Protein AF-A0A2N2H423-F1 (afdb_monomer_lite)

Radius of gyration: 17.44 Å; chains: 1; bounding box: 40×29×64 Å

Sequence (140 aa):
MQEILPIERFRFSIQMTTLAVLPPYKGGIFRGSFGAAFRRLVCAIRRDECAACILKGNCLYVSLFAPSPPPDFPDAAKFNPAPPPYVLNPPLTNRQCFRPGSTLDFELVLMGRAIDALPYFVYTFMELGKKGIGRAFPEF

Foldseek 3Di:
DDDDKDKDKDKDKDFDQAKFFDALDLCCLCVVLLLVLLCVVQPPPPDPDLPPDPCNVPRPSCQQPFDQDDPPDVPSVVQGRPDGQKDKAAFNGSDGIDHGGRMGMIMMMGIHPSVVVVVSSVVSVVVCSVVDRHDDDDDD

pLDDT: mean 86.8, std 12.05, range [35.44, 97.88]

Structure (mmCIF, N/CA/C/O backbone):
data_AF-A0A2N2H423-F1
#
_entry.id   AF-A0A2N2H423-F1
#
loop_
_atom_site.group_PDB
_atom_site.id
_atom_site.type_symbol
_atom_site.label_atom_id
_atom_site.label_alt_id
_atom_site.label_comp_id
_atom_site.label_asym_id
_atom_site.label_entity_id
_atom_site.label_seq_id
_atom_site.pdbx_PDB_ins_code
_atom_site.Cartn_x
_atom_site.Cartn_y
_atom_site.Cartn_z
_atom_site.occupancy
_atom_site.B_iso_or_equiv
_atom_site.auth_seq_id
_atom_site.auth_comp_id
_atom_site.auth_asym_id
_atom_site.auth_atom_id
_atom_site.pdbx_PDB_model_num
ATOM 1 N N . MET A 1 1 ? -2.571 1.728 -32.126 1.00 41.69 1 MET A N 1
ATOM 2 C CA . MET A 1 1 ? -3.434 0.818 -31.347 1.00 41.69 1 MET A CA 1
ATOM 3 C C . MET A 1 1 ? -3.375 1.310 -29.914 1.00 41.69 1 MET A C 1
ATOM 5 O O . MET A 1 1 ? -2.291 1.339 -29.354 1.00 41.69 1 MET A O 1
ATOM 9 N N . GLN A 1 2 ? -4.461 1.882 -29.401 1.00 49.03 2 GLN A N 1
ATOM 10 C CA . GLN A 1 2 ? -4.472 2.536 -28.092 1.00 49.03 2 GLN A CA 1
ATOM 11 C C . GLN A 1 2 ? -4.583 1.432 -27.036 1.00 49.03 2 GLN A C 1
ATOM 13 O O . GLN A 1 2 ? -5.649 0.844 -26.876 1.00 49.03 2 GLN A O 1
ATOM 18 N N . GLU A 1 3 ? -3.467 1.064 -26.406 1.00 68.75 3 GLU A N 1
ATOM 19 C CA . GLU A 1 3 ? -3.488 0.109 -25.297 1.00 68.75 3 GLU A CA 1
ATOM 20 C C . GLU A 1 3 ? -4.275 0.729 -24.140 1.00 68.75 3 GLU A C 1
ATOM 22 O O . GLU A 1 3 ? -3.897 1.755 -23.574 1.00 68.75 3 GLU A O 1
ATOM 27 N N . ILE A 1 4 ? -5.419 0.127 -23.825 1.00 80.94 4 ILE A N 1
ATOM 28 C CA . ILE A 1 4 ? -6.238 0.512 -22.681 1.00 80.94 4 ILE A CA 1
ATOM 29 C C . ILE A 1 4 ? -5.521 -0.026 -21.443 1.00 80.94 4 ILE A C 1
ATOM 31 O O . ILE A 1 4 ? -5.437 -1.237 -21.255 1.00 80.94 4 ILE A O 1
ATOM 35 N N . LEU A 1 5 ? -4.990 0.861 -20.602 1.00 86.56 5 LEU A N 1
ATOM 36 C CA . LEU A 1 5 ? -4.468 0.482 -19.291 1.00 86.56 5 LEU A CA 1
ATOM 37 C C . LEU A 1 5 ? -5.659 0.101 -18.395 1.00 86.56 5 LEU A C 1
ATOM 39 O O . LEU A 1 5 ? -6.469 0.983 -18.101 1.00 86.56 5 LEU A O 1
ATOM 43 N N . PRO A 1 6 ? -5.811 -1.166 -17.961 1.00 95.12 6 PRO A N 1
ATOM 44 C CA . PRO A 1 6 ? -6.911 -1.533 -17.079 1.00 95.12 6 PRO A CA 1
ATOM 45 C C . PRO A 1 6 ? -6.711 -0.884 -15.708 1.00 95.12 6 PRO A C 1
ATOM 47 O O . PRO A 1 6 ? -5.593 -0.838 -15.186 1.00 95.12 6 PRO A O 1
ATOM 50 N N . ILE A 1 7 ? -7.800 -0.370 -15.137 1.00 96.62 7 ILE A N 1
ATOM 51 C CA . ILE A 1 7 ? -7.822 0.289 -13.831 1.00 96.62 7 ILE A CA 1
ATOM 52 C C . ILE A 1 7 ? -9.000 -0.266 -13.043 1.00 96.62 7 ILE A C 1
ATOM 54 O O . ILE A 1 7 ? -10.140 -0.195 -13.499 1.00 96.62 7 ILE A O 1
ATOM 58 N N . GLU A 1 8 ? -8.732 -0.761 -11.840 1.00 97.62 8 GLU A N 1
ATOM 59 C CA . GLU A 1 8 ? -9.761 -1.257 -10.930 1.00 97.62 8 GLU A CA 1
ATOM 60 C C . GLU A 1 8 ? -9.702 -0.529 -9.591 1.00 97.62 8 GLU A C 1
ATOM 62 O O . GLU A 1 8 ? -8.625 -0.228 -9.070 1.00 97.62 8 GLU A O 1
ATOM 67 N N . ARG A 1 9 ? -10.879 -0.231 -9.032 1.00 97.88 9 ARG A N 1
ATOM 68 C CA . ARG A 1 9 ? -11.034 0.483 -7.763 1.00 97.88 9 ARG A CA 1
ATOM 69 C C . ARG A 1 9 ? -11.790 -0.380 -6.768 1.00 97.88 9 ARG A C 1
ATOM 71 O O . ARG A 1 9 ? -12.918 -0.793 -7.016 1.00 97.88 9 ARG A O 1
ATOM 78 N N . PHE A 1 10 ? -11.187 -0.554 -5.603 1.00 97.50 10 PHE A N 1
ATOM 79 C CA . PHE A 1 10 ? -11.705 -1.339 -4.495 1.00 97.50 10 PHE A CA 1
ATOM 80 C C . PHE A 1 10 ? -11.954 -0.435 -3.298 1.00 97.50 10 PHE A C 1
ATOM 82 O O . PHE A 1 10 ? -11.101 0.379 -2.934 1.00 97.50 10 PHE A O 1
ATOM 89 N N . ARG A 1 11 ? -13.110 -0.605 -2.659 1.00 96.31 11 ARG A N 1
ATOM 90 C CA . ARG A 1 11 ? -13.427 0.038 -1.384 1.00 96.31 11 ARG A CA 1
ATOM 91 C C . ARG A 1 11 ? -13.252 -0.974 -0.266 1.00 96.31 11 ARG A C 1
ATOM 93 O O . ARG A 1 11 ? -13.864 -2.037 -0.288 1.00 96.31 11 ARG A O 1
ATOM 100 N N . PHE A 1 12 ? -12.436 -0.616 0.713 1.00 94.44 12 PHE A N 1
ATOM 101 C CA . PHE A 1 12 ? -12.256 -1.378 1.935 1.00 94.44 12 PHE A CA 1
ATOM 102 C C . PHE A 1 12 ? -12.987 -0.675 3.070 1.00 94.44 12 PHE A C 1
ATOM 104 O O . PHE A 1 12 ? -12.860 0.539 3.238 1.00 94.44 12 PHE A O 1
ATOM 111 N N . SER A 1 13 ? -13.705 -1.460 3.864 1.00 93.81 13 SER A N 1
ATOM 112 C CA . SER A 1 13 ? -14.375 -1.011 5.078 1.00 93.81 13 SER A CA 1
ATOM 113 C C . SER A 1 13 ? -13.841 -1.814 6.247 1.00 93.81 13 SER A C 1
ATOM 115 O O . SER A 1 13 ? -13.955 -3.038 6.271 1.00 93.81 13 SER A O 1
ATOM 117 N N . ILE A 1 14 ? -13.243 -1.128 7.215 1.00 91.38 14 ILE A N 1
ATOM 118 C CA . ILE A 1 14 ? -12.809 -1.746 8.467 1.00 91.38 14 ILE A CA 1
ATOM 119 C C . ILE A 1 14 ? -13.737 -1.318 9.593 1.00 91.38 14 ILE A C 1
ATOM 121 O O . ILE A 1 14 ? -14.177 -0.170 9.647 1.00 91.38 14 ILE A O 1
ATOM 125 N N . GLN A 1 15 ? -14.017 -2.244 10.501 1.00 93.19 15 GLN A N 1
ATOM 126 C CA . GLN A 1 15 ? -14.810 -1.991 11.694 1.00 93.19 15 GLN A CA 1
ATOM 127 C C . GLN A 1 15 ? -13.908 -2.060 12.921 1.00 93.19 15 GLN A C 1
ATOM 129 O O . GLN A 1 15 ? -13.124 -2.995 13.082 1.00 93.19 15 GLN A O 1
ATOM 134 N N . MET A 1 16 ? -14.026 -1.067 13.794 1.00 93.19 16 MET A N 1
ATOM 135 C CA . MET A 1 16 ? -13.286 -1.049 15.047 1.00 93.19 16 MET A CA 1
ATOM 136 C C . MET A 1 16 ? -13.917 -2.032 16.028 1.00 93.19 16 MET A C 1
ATOM 138 O O . MET A 1 16 ? -15.108 -1.940 16.322 1.00 93.19 16 MET A O 1
ATOM 142 N N . THR A 1 17 ? -13.120 -2.958 16.551 1.00 92.75 17 THR A N 1
ATOM 143 C CA . THR A 1 17 ? -13.535 -3.891 17.612 1.00 92.75 17 THR A CA 1
ATOM 144 C C . THR A 1 17 ? -13.256 -3.329 19.005 1.00 92.75 17 THR A C 1
ATOM 146 O O . THR A 1 17 ? -13.954 -3.656 19.959 1.00 92.75 17 THR A O 1
ATOM 149 N N . THR A 1 18 ? -12.277 -2.433 19.113 1.00 91.31 18 THR A N 1
ATOM 150 C CA . THR A 1 18 ? -11.883 -1.725 20.334 1.00 91.31 18 THR A CA 1
ATOM 151 C C . THR A 1 18 ? -11.844 -0.216 20.084 1.00 91.31 18 THR A C 1
ATOM 153 O O . THR A 1 18 ? -12.010 0.250 18.954 1.00 91.31 18 THR A O 1
ATOM 156 N N . LEU A 1 19 ? -11.660 0.577 21.143 1.00 91.19 19 LEU A N 1
ATOM 157 C CA . LEU A 1 19 ? -11.418 2.010 21.001 1.00 91.19 19 LEU A CA 1
ATOM 158 C C . LEU A 1 19 ? -10.115 2.245 20.221 1.00 91.19 19 LEU A C 1
ATOM 160 O O . LEU A 1 19 ? -9.054 1.770 20.622 1.00 91.19 19 LEU A O 1
ATOM 164 N N . ALA A 1 20 ? -10.187 3.023 19.143 1.00 89.38 20 ALA A N 1
ATOM 165 C CA . ALA A 1 20 ? -9.024 3.408 18.354 1.00 89.38 20 ALA A CA 1
ATOM 166 C C . ALA A 1 20 ? -8.886 4.931 18.301 1.00 89.38 20 ALA A C 1
ATOM 168 O O . ALA A 1 20 ? -9.832 5.638 17.936 1.00 89.38 20 ALA A O 1
ATOM 169 N N . VAL A 1 21 ? -7.686 5.427 18.616 1.00 89.50 21 VAL A N 1
ATOM 170 C CA . VAL A 1 21 ? -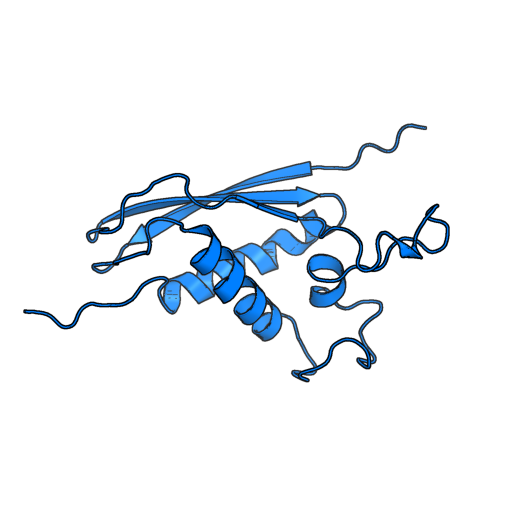7.317 6.825 18.379 1.00 89.50 21 VAL A CA 1
ATOM 171 C C . VAL A 1 21 ? -6.296 6.905 17.256 1.00 89.50 21 VAL A C 1
ATOM 173 O O . VAL A 1 21 ? -5.205 6.336 17.327 1.00 89.50 21 VAL A O 1
ATOM 176 N N . LEU A 1 22 ? -6.683 7.609 16.198 1.00 89.19 22 LEU A N 1
ATOM 177 C CA . LEU A 1 22 ? -5.906 7.786 14.981 1.00 89.19 22 LEU A CA 1
ATOM 178 C C . LEU A 1 22 ? -5.555 9.273 14.805 1.00 89.19 22 LEU A C 1
ATOM 180 O O . LEU A 1 22 ? -6.404 10.121 15.083 1.00 89.19 22 LEU A O 1
ATOM 184 N N . PRO A 1 23 ? -4.364 9.623 14.285 1.00 87.62 23 PRO A N 1
ATOM 185 C CA . PRO A 1 23 ? -4.030 10.994 13.902 1.00 87.62 23 PRO A CA 1
ATOM 186 C C . PRO A 1 23 ? -5.059 11.582 12.926 1.00 87.62 23 PRO A C 1
ATOM 188 O O . PRO A 1 23 ? -5.704 10.833 12.186 1.00 87.62 23 PRO A O 1
ATOM 191 N N . PRO A 1 24 ? -5.199 12.918 12.847 1.00 86.56 24 PRO A N 1
ATOM 192 C CA . PRO A 1 24 ? -6.147 13.565 11.938 1.00 86.56 24 PRO A CA 1
ATOM 193 C C . PRO A 1 24 ? -5.909 13.159 10.476 1.00 86.56 24 PRO A C 1
ATOM 195 O O . PRO A 1 24 ? -6.865 12.823 9.780 1.00 86.56 24 PRO A O 1
ATOM 198 N N . TYR A 1 25 ? -4.647 13.049 10.052 1.00 85.38 25 TYR A N 1
ATOM 199 C CA . TYR A 1 25 ? -4.264 12.579 8.720 1.00 85.38 25 TYR A CA 1
ATOM 200 C C . TYR A 1 25 ? -3.972 11.076 8.714 1.00 85.38 25 TYR A C 1
ATOM 202 O O . TYR A 1 25 ? -2.974 10.610 9.265 1.00 85.38 25 TYR A O 1
ATOM 210 N N . LYS A 1 26 ? -4.837 10.302 8.052 1.00 86.62 26 LYS A N 1
ATOM 211 C CA . LYS A 1 26 ? -4.771 8.829 8.044 1.00 86.62 26 LYS A CA 1
ATOM 212 C C . LYS A 1 26 ? -3.719 8.263 7.085 1.00 86.62 26 LYS A C 1
ATOM 214 O O . LYS A 1 26 ? -3.297 7.122 7.247 1.00 86.62 26 LYS A O 1
ATOM 219 N N . GLY A 1 27 ? -3.251 9.065 6.126 1.00 81.06 27 GLY A N 1
ATOM 220 C CA . GLY A 1 27 ? -2.294 8.638 5.099 1.00 81.06 27 GLY A CA 1
ATOM 221 C C . GLY A 1 27 ? -1.012 8.015 5.658 1.00 81.06 27 GLY A C 1
ATOM 222 O O . GLY A 1 27 ? -0.555 7.009 5.125 1.00 81.06 27 GLY A O 1
ATOM 223 N N . GLY A 1 28 ? -0.472 8.548 6.761 1.00 77.50 28 GLY A N 1
ATOM 224 C CA . GLY A 1 28 ? 0.747 8.017 7.384 1.00 77.50 28 GLY A CA 1
ATOM 225 C C . GLY A 1 28 ? 0.580 6.606 7.955 1.00 77.50 28 GLY A C 1
ATOM 226 O O . GLY A 1 28 ? 1.456 5.764 7.772 1.00 77.50 28 GLY A O 1
ATOM 227 N N . ILE A 1 29 ? -0.570 6.318 8.575 1.00 77.75 29 ILE A N 1
ATOM 228 C CA . ILE A 1 29 ? -0.881 4.987 9.116 1.00 77.75 29 ILE A CA 1
ATOM 229 C C . ILE A 1 29 ? -0.980 3.985 7.974 1.00 77.75 29 ILE A C 1
ATOM 231 O O . ILE A 1 29 ? -0.298 2.960 7.981 1.00 77.75 29 ILE A O 1
ATOM 235 N N . PHE A 1 30 ? -1.811 4.307 6.981 1.00 76.56 30 PHE A N 1
ATOM 236 C CA . PHE A 1 30 ? -2.111 3.402 5.883 1.00 76.56 30 PHE A CA 1
ATOM 237 C C . PHE A 1 30 ? -0.898 3.178 4.985 1.00 76.56 30 PHE A C 1
ATOM 239 O O . PHE A 1 30 ? -0.630 2.040 4.646 1.00 76.56 30 PHE A O 1
ATOM 246 N N . ARG A 1 31 ? -0.107 4.204 4.647 1.00 76.00 31 ARG A N 1
ATOM 247 C CA . ARG A 1 31 ? 1.079 4.016 3.792 1.00 76.00 31 ARG A CA 1
ATOM 248 C C . ARG A 1 31 ? 2.247 3.365 4.530 1.00 76.00 31 ARG A C 1
ATOM 250 O O . ARG A 1 31 ? 2.880 2.465 3.984 1.00 76.00 31 ARG A O 1
ATOM 257 N N . GLY A 1 32 ? 2.528 3.802 5.759 1.00 73.69 32 GLY A N 1
ATOM 258 C CA . GLY A 1 32 ? 3.695 3.342 6.511 1.00 73.69 32 GLY A CA 1
ATOM 259 C C . GLY A 1 32 ? 3.577 1.888 6.965 1.00 73.69 32 GLY A C 1
ATOM 260 O O . GLY A 1 32 ? 4.465 1.077 6.703 1.00 73.69 32 GLY A O 1
ATOM 261 N N . SER A 1 33 ? 2.462 1.532 7.612 1.00 76.69 33 SER A N 1
ATOM 262 C CA . SER A 1 33 ? 2.258 0.162 8.107 1.00 76.69 33 SER A CA 1
ATOM 263 C C . SER A 1 33 ? 2.074 -0.847 6.969 1.00 76.69 33 SER A C 1
ATOM 265 O O . SER A 1 33 ? 2.568 -1.974 7.062 1.00 76.69 33 SER A O 1
ATOM 267 N N . PHE A 1 34 ? 1.439 -0.426 5.870 1.00 87.44 34 PHE A N 1
ATOM 268 C CA . PHE A 1 34 ? 1.148 -1.286 4.731 1.00 87.44 34 PHE A CA 1
ATOM 269 C C . PHE A 1 34 ? 2.394 -1.769 4.007 1.00 87.44 34 PHE A C 1
ATOM 271 O O . PHE A 1 34 ? 2.559 -2.976 3.867 1.00 87.44 34 PHE A O 1
ATOM 278 N N . GLY A 1 35 ? 3.300 -0.875 3.598 1.00 87.81 35 GLY A N 1
ATOM 279 C CA . GLY A 1 35 ? 4.490 -1.286 2.844 1.00 87.81 35 GLY A CA 1
ATOM 280 C C . GLY A 1 35 ? 5.352 -2.293 3.611 1.00 87.81 35 GLY A C 1
ATOM 281 O O . GLY A 1 35 ? 5.764 -3.316 3.063 1.00 87.81 35 GLY A O 1
ATOM 282 N N . ALA A 1 36 ? 5.551 -2.060 4.912 1.00 86.62 36 ALA A N 1
ATOM 283 C CA . ALA A 1 36 ? 6.314 -2.965 5.767 1.00 86.62 36 ALA A CA 1
ATOM 284 C C . ALA A 1 36 ? 5.613 -4.320 5.970 1.00 86.62 36 ALA A C 1
ATOM 286 O O . ALA A 1 36 ? 6.269 -5.365 5.949 1.00 86.62 36 ALA A O 1
ATOM 287 N N . ALA A 1 37 ? 4.290 -4.323 6.164 1.00 89.12 37 ALA A N 1
ATOM 288 C CA . ALA A 1 37 ? 3.515 -5.554 6.298 1.00 89.12 37 ALA A CA 1
ATOM 289 C C . ALA A 1 37 ? 3.483 -6.351 4.989 1.00 89.12 37 ALA A C 1
ATOM 291 O O . ALA A 1 37 ? 3.787 -7.542 5.002 1.00 89.12 37 ALA A O 1
ATOM 292 N N . PHE A 1 38 ? 3.221 -5.685 3.864 1.00 92.94 38 PHE A N 1
ATOM 293 C CA . PHE A 1 38 ? 3.210 -6.293 2.537 1.00 92.94 38 PHE A CA 1
ATOM 294 C C . PHE A 1 38 ? 4.557 -6.945 2.231 1.00 92.94 38 PHE A C 1
ATOM 296 O O . PHE A 1 38 ? 4.617 -8.117 1.867 1.00 92.94 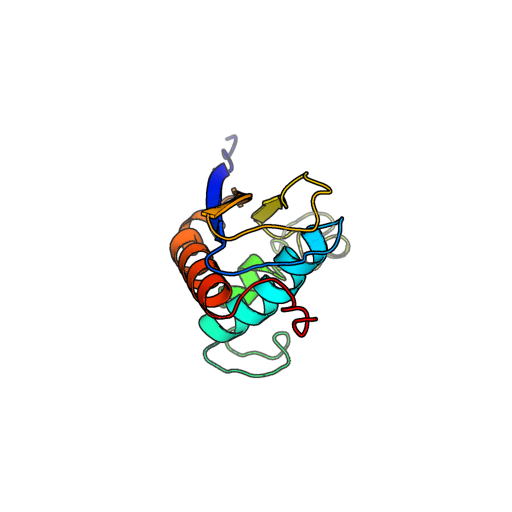38 PHE A O 1
ATOM 303 N N . ARG A 1 39 ? 5.664 -6.225 2.471 1.00 91.12 39 ARG A N 1
ATOM 304 C CA . ARG A 1 39 ? 7.019 -6.764 2.302 1.00 91.12 39 ARG A CA 1
ATOM 305 C C . ARG A 1 39 ? 7.226 -8.047 3.097 1.00 91.12 39 ARG A C 1
ATOM 307 O O . ARG A 1 39 ? 7.736 -9.016 2.548 1.00 91.12 39 ARG A O 1
ATOM 314 N N . ARG A 1 40 ? 6.849 -8.064 4.380 1.00 89.38 40 ARG A N 1
ATOM 315 C CA . ARG A 1 40 ? 7.002 -9.246 5.246 1.00 89.38 40 ARG A CA 1
ATOM 316 C C . ARG A 1 40 ? 6.213 -10.451 4.736 1.00 89.38 40 ARG A C 1
ATOM 318 O O . ARG A 1 40 ? 6.658 -11.574 4.943 1.00 89.38 40 ARG A O 1
ATOM 325 N N . LEU A 1 41 ? 5.076 -10.212 4.085 1.00 90.88 41 LEU A N 1
ATOM 326 C CA . LEU A 1 41 ? 4.208 -11.253 3.544 1.00 90.88 41 LEU A CA 1
ATOM 327 C C . LEU A 1 41 ? 4.733 -11.850 2.237 1.00 90.88 41 LEU A C 1
ATOM 329 O O . LEU A 1 41 ? 4.691 -13.064 2.072 1.00 90.88 41 LEU A O 1
ATOM 333 N N . VAL A 1 42 ? 5.244 -11.020 1.324 1.00 92.19 42 VAL A N 1
ATOM 334 C CA . VAL A 1 42 ? 5.623 -11.476 -0.029 1.00 92.19 42 VAL A CA 1
ATOM 335 C C . VAL A 1 42 ? 7.121 -11.741 -0.201 1.00 92.19 42 VAL A C 1
ATOM 337 O O . VAL A 1 42 ? 7.532 -12.395 -1.157 1.00 92.19 42 VAL A O 1
ATOM 340 N N . CYS A 1 43 ? 7.976 -11.217 0.683 1.00 92.00 43 CYS A N 1
ATOM 341 C CA . CYS A 1 43 ? 9.423 -11.350 0.539 1.00 92.00 43 CYS A CA 1
ATOM 342 C C . CYS A 1 43 ? 9.910 -12.727 1.012 1.00 92.00 43 CYS A C 1
ATOM 344 O O . CYS A 1 43 ? 10.038 -12.973 2.212 1.00 92.00 43 CYS A O 1
ATOM 346 N N . ALA A 1 44 ? 10.276 -13.589 0.061 1.00 88.12 44 ALA A N 1
ATOM 347 C CA . ALA A 1 44 ? 10.846 -14.909 0.343 1.00 88.12 44 ALA A CA 1
ATOM 348 C C . ALA A 1 44 ? 12.232 -14.846 1.017 1.00 88.12 44 ALA A C 1
ATOM 350 O O . ALA A 1 44 ? 12.553 -15.673 1.863 1.00 88.12 44 ALA A O 1
ATOM 351 N N . ILE A 1 45 ? 13.050 -13.849 0.661 1.00 86.38 45 ILE A N 1
ATOM 352 C CA . ILE A 1 45 ? 14.459 -13.754 1.084 1.00 86.38 45 ILE A CA 1
ATOM 353 C C . ILE A 1 45 ? 14.628 -13.029 2.430 1.00 86.38 45 ILE A C 1
ATOM 355 O O . ILE A 1 45 ? 15.622 -13.238 3.118 1.00 86.38 45 ILE A O 1
ATOM 359 N N . ARG A 1 46 ? 13.678 -12.161 2.806 1.00 81.00 46 ARG A N 1
ATOM 360 C CA . ARG A 1 46 ? 13.689 -11.361 4.050 1.00 81.00 46 ARG A CA 1
ATOM 361 C C . ARG A 1 46 ? 14.979 -10.553 4.303 1.00 81.00 46 ARG A C 1
ATOM 363 O O . ARG A 1 46 ? 15.297 -10.256 5.447 1.00 81.00 46 ARG A O 1
ATOM 370 N N . ARG A 1 47 ? 15.707 -10.171 3.247 1.00 72.25 47 ARG A N 1
ATOM 371 C CA . ARG A 1 47 ? 16.836 -9.220 3.32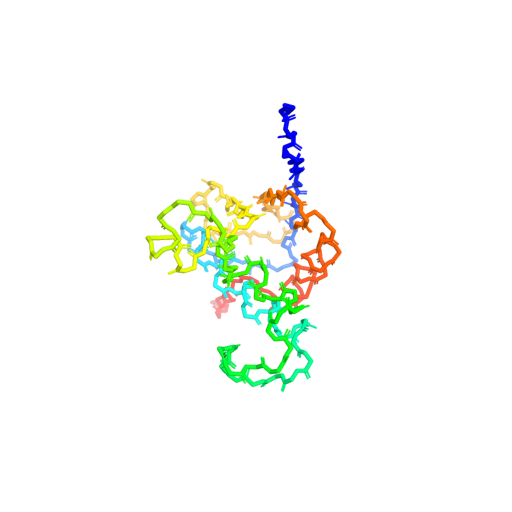0 1.00 72.25 47 ARG A CA 1
ATOM 372 C C . ARG A 1 47 ? 16.338 -7.783 3.396 1.00 72.25 47 ARG A C 1
ATOM 374 O O . ARG A 1 47 ? 15.238 -7.511 2.918 1.00 72.25 47 ARG A O 1
ATOM 381 N N . ASP A 1 48 ? 17.176 -6.874 3.893 1.00 70.38 48 ASP A N 1
ATOM 382 C CA . ASP A 1 48 ? 16.865 -5.444 4.028 1.00 70.38 48 ASP A CA 1
ATOM 383 C C . ASP A 1 48 ? 16.966 -4.652 2.721 1.00 70.38 48 ASP A C 1
ATOM 385 O O . ASP A 1 48 ? 16.200 -3.704 2.520 1.00 70.38 48 ASP A O 1
ATOM 389 N N . GLU A 1 49 ? 17.781 -5.101 1.767 1.00 82.31 49 GLU A N 1
ATOM 390 C CA . GLU A 1 49 ? 18.012 -4.382 0.515 1.00 82.31 49 GLU A CA 1
ATOM 391 C C . GLU A 1 49 ? 17.488 -5.151 -0.706 1.00 82.31 49 GLU A C 1
ATOM 393 O O . GLU A 1 49 ? 17.910 -6.269 -1.006 1.00 82.31 49 GLU A O 1
ATOM 398 N N . CYS A 1 50 ? 16.543 -4.544 -1.432 1.00 85.88 50 CYS A N 1
ATOM 399 C CA . CYS A 1 50 ? 15.969 -5.138 -2.645 1.00 85.88 50 CYS A CA 1
ATOM 400 C C . CYS A 1 50 ? 16.840 -4.913 -3.893 1.00 85.88 50 CYS A C 1
ATOM 402 O O . CYS A 1 50 ? 16.663 -5.621 -4.883 1.00 85.88 50 CYS A O 1
ATOM 404 N N . ALA A 1 51 ? 17.773 -3.953 -3.862 1.00 82.44 51 ALA A N 1
ATOM 405 C CA . ALA A 1 51 ? 18.589 -3.582 -5.018 1.00 82.44 51 ALA A CA 1
ATOM 406 C C . ALA A 1 51 ? 19.511 -4.722 -5.484 1.00 82.44 51 ALA A C 1
ATOM 408 O O . ALA A 1 51 ? 19.594 -4.969 -6.684 1.00 82.44 51 ALA A O 1
ATOM 409 N N . ALA A 1 52 ? 20.115 -5.448 -4.538 1.00 84.62 52 ALA A N 1
ATOM 410 C CA . ALA A 1 52 ? 21.008 -6.585 -4.780 1.00 84.62 52 ALA A CA 1
ATOM 411 C C . ALA A 1 52 ? 20.298 -7.956 -4.704 1.00 84.62 52 ALA A C 1
ATOM 413 O O . ALA A 1 52 ? 20.941 -8.997 -4.566 1.00 84.62 52 ALA A O 1
ATOM 414 N N . CYS A 1 53 ? 18.961 -7.985 -4.725 1.00 89.12 53 CYS A N 1
ATOM 415 C CA . CYS A 1 53 ? 18.205 -9.228 -4.585 1.00 89.12 53 CYS A CA 1
ATOM 416 C C . CYS A 1 53 ? 18.175 -10.023 -5.899 1.00 89.12 53 CYS A C 1
ATOM 418 O O . CYS A 1 53 ? 17.775 -9.493 -6.934 1.00 89.12 53 CYS A O 1
ATOM 420 N N . ILE A 1 54 ? 18.488 -11.324 -5.841 1.00 89.94 54 ILE A N 1
ATOM 421 C CA . ILE A 1 54 ? 18.486 -12.215 -7.019 1.00 89.94 54 ILE A CA 1
ATOM 422 C C . ILE A 1 54 ? 17.105 -12.322 -7.685 1.00 89.94 54 ILE A C 1
ATOM 424 O O . ILE A 1 54 ? 17.004 -12.580 -8.877 1.00 89.94 54 ILE A O 1
ATOM 428 N N . LEU A 1 55 ? 16.032 -12.108 -6.914 1.00 90.12 55 LEU A N 1
ATOM 429 C CA . LEU A 1 55 ? 14.650 -12.203 -7.389 1.00 90.12 55 LEU A CA 1
ATOM 430 C C . LEU A 1 55 ? 14.100 -10.867 -7.902 1.00 90.12 55 LEU A C 1
ATOM 432 O O . LEU A 1 55 ? 12.931 -10.814 -8.271 1.00 90.12 55 LEU A O 1
ATOM 436 N N . LYS A 1 56 ? 14.893 -9.782 -7.914 1.00 87.75 56 LYS A N 1
ATOM 437 C CA . LYS A 1 56 ? 14.425 -8.412 -8.202 1.00 87.75 56 LYS A CA 1
ATOM 438 C C . LYS A 1 56 ? 13.578 -8.318 -9.476 1.00 87.75 56 LYS A C 1
ATOM 440 O O . LYS A 1 56 ? 12.560 -7.637 -9.446 1.00 87.75 56 LYS A O 1
ATOM 445 N N . GLY A 1 57 ? 13.958 -9.028 -10.542 1.00 86.88 57 GLY A N 1
ATOM 446 C CA . GLY A 1 57 ? 13.256 -8.997 -11.832 1.00 86.88 57 GLY A CA 1
ATOM 447 C C . GLY A 1 57 ? 11.806 -9.498 -11.789 1.00 86.88 57 GLY A C 1
ATOM 448 O O . GLY A 1 57 ? 10.966 -8.953 -12.492 1.00 86.88 57 GLY A O 1
ATOM 449 N N . ASN A 1 58 ? 11.498 -10.468 -10.919 1.00 89.00 58 ASN A N 1
ATOM 450 C CA . ASN A 1 58 ? 10.162 -11.074 -10.788 1.00 89.00 58 ASN A CA 1
ATOM 451 C C . ASN A 1 58 ? 9.550 -10.855 -9.391 1.00 89.00 58 ASN A C 1
ATOM 453 O O . ASN A 1 58 ? 8.591 -11.522 -9.004 1.00 89.00 58 ASN A O 1
ATOM 457 N N . CYS A 1 59 ? 10.124 -9.959 -8.587 1.00 92.62 59 CYS A N 1
ATOM 458 C CA . CYS A 1 59 ? 9.692 -9.742 -7.213 1.00 92.62 59 CYS A CA 1
ATOM 459 C C . CYS A 1 59 ? 8.442 -8.860 -7.176 1.00 92.62 59 CYS A C 1
ATOM 461 O O . CYS A 1 59 ? 8.517 -7.670 -7.485 1.00 92.62 59 CYS A O 1
ATOM 463 N N . LEU A 1 60 ? 7.330 -9.416 -6.686 1.00 93.56 60 LEU A N 1
ATOM 464 C CA . LEU A 1 60 ? 6.058 -8.703 -6.534 1.00 93.56 60 LEU A CA 1
ATOM 465 C C . LEU A 1 60 ? 6.188 -7.403 -5.719 1.00 93.56 60 LEU A C 1
ATOM 467 O O . LEU A 1 60 ? 5.564 -6.393 -6.033 1.00 93.56 60 LEU A O 1
ATOM 471 N N . TYR A 1 61 ? 7.019 -7.400 -4.670 1.00 93.56 61 TYR A N 1
ATOM 472 C CA . TYR A 1 61 ? 7.261 -6.186 -3.886 1.00 93.56 61 TYR A CA 1
ATOM 473 C C . TYR A 1 61 ? 7.945 -5.098 -4.723 1.00 93.56 61 TYR A C 1
ATOM 475 O O . TYR A 1 61 ? 7.542 -3.940 -4.679 1.00 93.56 61 TYR A O 1
ATOM 483 N N . VAL A 1 62 ? 8.966 -5.459 -5.506 1.00 92.50 62 VAL A N 1
ATOM 484 C CA . VAL A 1 62 ? 9.699 -4.493 -6.337 1.00 92.50 62 VAL A CA 1
ATOM 485 C C . VAL A 1 62 ? 8.789 -3.947 -7.431 1.00 92.50 62 VAL A C 1
ATOM 487 O O . VAL A 1 62 ? 8.724 -2.734 -7.590 1.00 92.50 62 VAL A O 1
ATOM 490 N N . SER A 1 63 ? 8.019 -4.800 -8.113 1.00 93.19 63 SER A N 1
ATOM 491 C CA . SER A 1 63 ? 7.108 -4.362 -9.178 1.00 93.19 63 SER A CA 1
ATOM 492 C C . SER A 1 63 ? 6.000 -3.418 -8.698 1.00 93.19 63 SER A C 1
ATOM 494 O O . SER A 1 63 ? 5.482 -2.643 -9.494 1.00 93.19 63 SER A O 1
ATOM 496 N N . LEU A 1 64 ? 5.620 -3.475 -7.417 1.00 93.88 64 LEU A N 1
ATOM 497 C CA . LEU A 1 64 ? 4.582 -2.610 -6.852 1.00 93.88 64 LEU A CA 1
ATOM 498 C C . LEU A 1 64 ? 5.142 -1.347 -6.188 1.00 93.88 64 LEU A C 1
ATOM 500 O O . LEU A 1 64 ? 4.537 -0.291 -6.313 1.00 93.88 64 LEU A O 1
ATOM 504 N N . PHE A 1 65 ? 6.262 -1.433 -5.465 1.00 91.38 65 PHE A N 1
ATOM 505 C CA . PHE A 1 65 ? 6.750 -0.335 -4.613 1.00 91.38 65 PHE A CA 1
ATOM 506 C C . PHE A 1 65 ? 7.952 0.420 -5.180 1.00 91.38 65 PHE A C 1
ATOM 508 O O . PHE A 1 65 ? 8.179 1.565 -4.795 1.00 91.38 65 PHE A O 1
ATOM 515 N N . ALA A 1 66 ? 8.734 -0.210 -6.053 1.00 90.00 66 ALA A N 1
ATOM 516 C CA . ALA A 1 66 ? 9.905 0.395 -6.680 1.00 90.00 66 ALA A CA 1
ATOM 517 C C . ALA A 1 66 ? 10.099 -0.144 -8.110 1.00 90.00 66 ALA A C 1
ATOM 519 O O . ALA A 1 66 ? 11.160 -0.709 -8.407 1.00 90.00 66 ALA A O 1
ATOM 520 N N . PRO A 1 67 ? 9.076 -0.044 -8.983 1.00 91.19 67 PRO A N 1
ATOM 521 C CA . PRO A 1 67 ? 9.185 -0.552 -10.340 1.00 91.19 67 PRO A CA 1
ATOM 522 C C . PRO A 1 67 ? 10.256 0.222 -11.106 1.00 91.19 67 PRO A C 1
ATOM 524 O O . PRO A 1 67 ? 10.483 1.410 -10.875 1.00 91.19 67 PRO A O 1
ATOM 527 N N . SER A 1 68 ? 10.918 -0.452 -12.037 1.00 89.12 68 SER A N 1
ATOM 528 C CA . SER A 1 68 ? 11.804 0.213 -12.989 1.00 89.12 68 SER A CA 1
ATOM 529 C C . SER A 1 68 ? 11.006 0.649 -14.218 1.00 89.12 68 SER A C 1
ATOM 531 O O . SER A 1 68 ? 10.064 -0.053 -14.602 1.00 89.12 68 SER A O 1
ATOM 533 N N . PRO A 1 69 ? 11.355 1.787 -14.838 1.00 87.38 69 PRO A N 1
ATOM 534 C CA . PRO A 1 69 ? 10.757 2.176 -16.107 1.00 87.38 69 PRO A CA 1
ATOM 535 C C . PRO A 1 69 ? 11.077 1.127 -17.188 1.00 87.38 69 PRO A C 1
ATOM 537 O O . PRO A 1 69 ? 12.099 0.437 -17.087 1.00 87.38 69 PRO A O 1
ATOM 540 N N . PRO A 1 70 ? 10.228 0.991 -18.223 1.00 85.00 70 PRO A N 1
ATOM 541 C CA . PRO A 1 70 ? 10.542 0.171 -19.387 1.00 85.00 70 PRO A CA 1
ATOM 542 C C . PRO A 1 70 ? 11.896 0.569 -20.006 1.00 85.00 70 PRO A C 1
ATOM 544 O O . PRO A 1 70 ? 12.217 1.760 -19.993 1.00 85.00 70 PRO A O 1
ATOM 547 N N . PRO A 1 71 ? 12.670 -0.377 -20.576 1.00 80.94 71 PRO A N 1
ATOM 548 C CA . PRO A 1 71 ? 13.995 -0.093 -21.140 1.00 80.94 71 PRO A CA 1
ATOM 549 C C . PRO A 1 71 ? 13.999 1.036 -22.180 1.00 80.94 71 PRO A C 1
ATOM 551 O O . PRO A 1 71 ? 14.918 1.848 -22.196 1.00 80.94 71 PRO A O 1
ATOM 554 N N . ASP A 1 72 ? 12.936 1.120 -22.984 1.00 85.94 72 ASP A N 1
ATOM 555 C CA . ASP A 1 72 ? 12.801 2.079 -24.085 1.00 85.94 72 ASP A CA 1
ATOM 556 C C . ASP A 1 72 ? 11.992 3.333 -23.704 1.00 85.94 72 ASP A C 1
ATOM 558 O O . ASP A 1 72 ? 11.564 4.091 -24.574 1.00 85.94 72 ASP A O 1
ATOM 562 N N . PHE A 1 73 ? 11.729 3.559 -22.409 1.00 85.38 73 PHE A N 1
ATOM 563 C CA . PHE A 1 73 ? 10.951 4.715 -21.969 1.00 85.38 73 PHE A CA 1
ATOM 564 C C . PHE A 1 73 ? 11.758 6.015 -22.153 1.00 85.38 73 PHE A C 1
ATOM 566 O O . PHE A 1 73 ? 12.834 6.154 -21.553 1.00 85.38 73 PHE A O 1
ATOM 573 N N . PRO A 1 74 ? 11.256 6.998 -22.928 1.00 84.81 74 PRO A N 1
ATOM 574 C CA . PRO A 1 74 ? 11.894 8.306 -23.025 1.00 84.81 74 PRO A CA 1
ATOM 575 C C . PRO A 1 74 ? 12.026 8.920 -21.630 1.00 84.81 74 PRO A C 1
ATOM 577 O O . PRO A 1 74 ? 11.071 8.911 -20.863 1.00 84.81 74 PRO A O 1
ATOM 580 N N . ASP A 1 75 ? 13.201 9.444 -21.280 1.00 85.88 75 ASP A N 1
ATOM 581 C CA . ASP A 1 75 ? 13.487 9.971 -19.938 1.00 85.88 75 ASP A CA 1
ATOM 582 C C . ASP A 1 75 ? 13.439 8.939 -18.787 1.00 85.88 75 ASP A C 1
ATOM 584 O O . ASP A 1 75 ? 13.208 9.312 -17.635 1.00 85.88 75 ASP A O 1
ATOM 588 N N . ALA A 1 76 ? 13.729 7.653 -19.034 1.00 83.19 76 ALA A N 1
ATOM 589 C CA . ALA A 1 76 ? 13.811 6.622 -17.985 1.00 83.19 76 ALA A CA 1
ATOM 590 C C . ALA A 1 76 ? 14.638 7.045 -16.748 1.00 83.19 76 ALA A C 1
ATOM 592 O O . ALA A 1 76 ? 14.282 6.712 -15.621 1.00 83.19 76 ALA A O 1
ATOM 593 N N . ALA A 1 77 ? 15.697 7.843 -16.930 1.00 83.25 77 ALA A N 1
ATOM 594 C CA . ALA A 1 77 ? 16.494 8.383 -15.827 1.00 83.25 77 ALA A CA 1
ATOM 595 C C . ALA A 1 77 ? 15.700 9.307 -14.877 1.00 83.25 77 ALA A C 1
ATOM 597 O O . ALA A 1 77 ? 15.966 9.312 -13.678 1.00 83.25 77 ALA A O 1
ATOM 598 N N . LYS A 1 78 ? 14.720 10.070 -15.386 1.00 84.44 78 LYS A N 1
ATOM 599 C CA . LYS A 1 78 ? 13.866 10.962 -14.577 1.00 84.44 78 LYS A CA 1
ATOM 600 C C . LYS A 1 78 ? 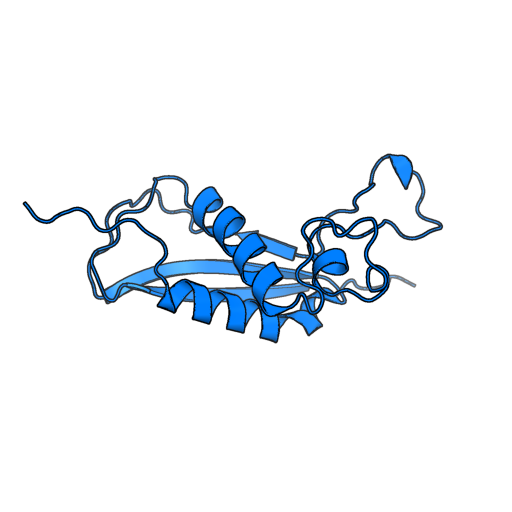12.820 10.187 -13.775 1.00 84.44 78 LYS A C 1
ATOM 602 O O . LYS A 1 78 ? 12.414 10.634 -12.708 1.00 84.44 78 LYS A O 1
ATOM 607 N N . PHE A 1 79 ? 12.397 9.032 -14.283 1.00 82.31 79 PHE A N 1
ATOM 608 C CA . PHE A 1 79 ? 11.347 8.197 -13.700 1.00 82.31 79 PHE A CA 1
ATOM 609 C C . PHE A 1 79 ? 11.914 6.874 -13.184 1.00 82.31 79 PHE A C 1
ATOM 611 O O . PHE A 1 79 ? 11.373 5.805 -13.460 1.00 82.31 79 PHE A O 1
ATOM 618 N N . ASN A 1 80 ? 13.026 6.950 -12.448 1.00 84.25 80 ASN A N 1
ATOM 619 C CA . ASN A 1 80 ? 13.627 5.812 -11.765 1.00 84.25 80 ASN A CA 1
ATOM 620 C C . ASN A 1 80 ? 13.706 6.084 -10.245 1.00 84.25 80 ASN A C 1
ATOM 622 O O . ASN A 1 80 ? 14.528 6.899 -9.823 1.00 84.25 80 ASN A O 1
ATOM 626 N N . PRO A 1 81 ? 12.884 5.415 -9.412 1.00 86.56 81 PRO A N 1
ATOM 627 C CA . PRO A 1 81 ? 11.911 4.390 -9.791 1.00 86.56 81 PRO A CA 1
ATOM 628 C C . PRO A 1 81 ? 10.707 4.972 -10.544 1.00 86.56 81 PRO A C 1
ATOM 630 O O . PRO A 1 81 ? 10.347 6.139 -10.375 1.00 86.56 81 PRO A O 1
ATOM 633 N N . ALA A 1 82 ? 10.073 4.134 -11.361 1.00 90.75 82 ALA A N 1
ATOM 634 C CA . ALA A 1 82 ? 8.825 4.474 -12.023 1.00 90.75 82 ALA A CA 1
ATOM 635 C C . ALA A 1 82 ? 7.701 4.634 -10.981 1.00 90.75 82 ALA A C 1
ATOM 637 O O . ALA A 1 82 ? 7.793 4.087 -9.873 1.00 90.75 82 ALA A O 1
ATOM 638 N N . PRO A 1 83 ? 6.622 5.367 -11.308 1.00 90.81 83 PRO A N 1
ATOM 639 C CA . PRO A 1 83 ? 5.479 5.486 -10.417 1.00 90.81 83 PRO A CA 1
ATOM 640 C C . PRO A 1 83 ? 4.902 4.107 -10.047 1.00 90.81 83 PRO A C 1
ATOM 642 O O . PRO A 1 83 ? 4.683 3.280 -10.937 1.00 90.81 83 PRO A O 1
ATOM 645 N N . PRO A 1 84 ? 4.621 3.851 -8.757 1.00 93.50 84 PRO A N 1
ATOM 646 C CA . PRO A 1 84 ? 3.897 2.662 -8.327 1.00 93.50 84 PRO A CA 1
ATOM 647 C C . PRO A 1 84 ? 2.570 2.494 -9.084 1.00 93.50 84 PRO A C 1
ATOM 649 O O . PRO A 1 84 ? 1.790 3.448 -9.153 1.00 93.50 84 PRO A O 1
ATOM 652 N N . PRO A 1 85 ? 2.245 1.290 -9.589 1.00 95.19 85 PRO A N 1
ATOM 653 C CA . PRO A 1 85 ? 1.001 1.025 -10.314 1.00 95.19 85 PRO A CA 1
ATOM 654 C C . PRO A 1 85 ? -0.211 0.844 -9.376 1.00 95.19 85 PRO A C 1
ATOM 656 O O . PRO A 1 85 ? -1.127 0.075 -9.663 1.00 95.19 85 PRO A O 1
ATOM 659 N N . TYR A 1 86 ? -0.232 1.545 -8.239 1.00 95.62 86 TYR A N 1
ATOM 660 C CA . TYR A 1 86 ? -1.363 1.558 -7.318 1.00 95.62 86 TYR A CA 1
ATOM 661 C C . TYR A 1 86 ? -1.519 2.909 -6.615 1.00 95.62 86 TYR A C 1
ATOM 663 O O . TYR A 1 86 ? -0.553 3.642 -6.403 1.00 95.62 86 TYR A O 1
ATOM 671 N N . VAL A 1 87 ? -2.744 3.209 -6.187 1.00 94.50 87 VAL A N 1
ATOM 672 C CA . VAL A 1 87 ? -3.054 4.355 -5.327 1.00 94.50 87 VAL A CA 1
ATOM 673 C C . VAL A 1 87 ? -3.807 3.866 -4.102 1.00 94.50 87 VAL A C 1
ATOM 675 O O . VAL A 1 87 ? -4.858 3.244 -4.219 1.00 94.50 87 VAL A O 1
ATOM 678 N N . LEU A 1 88 ? -3.282 4.170 -2.917 1.00 92.81 88 LEU A N 1
ATOM 679 C CA . LEU A 1 88 ? -3.992 3.975 -1.655 1.00 92.81 88 LEU A CA 1
ATOM 680 C C . LEU A 1 88 ? -4.553 5.323 -1.194 1.00 92.81 88 LEU A C 1
ATOM 682 O O . LEU A 1 88 ? -3.798 6.173 -0.707 1.00 92.81 88 LEU A O 1
ATOM 686 N N . ASN A 1 89 ? -5.860 5.514 -1.369 1.00 93.00 89 ASN A N 1
ATOM 687 C CA . ASN A 1 89 ? -6.577 6.709 -0.944 1.00 93.00 89 ASN A CA 1
ATOM 688 C C . ASN A 1 89 ? -6.990 6.542 0.521 1.00 93.00 89 ASN A C 1
ATOM 690 O O . ASN A 1 89 ? -7.837 5.696 0.826 1.00 93.00 89 ASN A O 1
ATOM 694 N N . PRO A 1 90 ? -6.395 7.312 1.446 1.00 90.50 90 PRO A N 1
ATOM 695 C CA . PRO A 1 90 ? -6.746 7.208 2.847 1.00 90.50 90 PRO A CA 1
ATOM 696 C C . PRO A 1 90 ? -8.166 7.739 3.098 1.00 90.50 90 PRO A C 1
ATOM 698 O O . PRO A 1 90 ? -8.678 8.542 2.314 1.00 90.50 90 PRO A O 1
ATOM 701 N N . PRO A 1 91 ? -8.772 7.378 4.238 1.00 89.75 91 PRO A N 1
ATOM 702 C CA . PRO A 1 91 ? -10.013 8.000 4.676 1.00 89.75 91 PRO A CA 1
ATOM 703 C C . PRO A 1 91 ? -9.847 9.522 4.785 1.00 89.75 91 PRO A C 1
ATOM 705 O O . PRO A 1 91 ? -8.915 10.000 5.436 1.00 89.75 91 PRO A O 1
ATOM 708 N N . LEU A 1 92 ? -10.779 10.284 4.206 1.00 86.75 92 LEU A N 1
ATOM 709 C CA . LEU A 1 92 ? -10.743 11.757 4.186 1.00 86.75 92 LEU A CA 1
ATOM 710 C C . LEU A 1 92 ? -11.226 12.407 5.496 1.00 86.75 92 LEU A C 1
ATOM 712 O O . LEU A 1 92 ? -11.304 13.627 5.607 1.00 86.75 92 LEU A O 1
ATOM 716 N N . THR A 1 93 ? -11.563 11.603 6.505 1.00 89.00 93 THR A N 1
ATOM 717 C CA . THR A 1 93 ? -12.056 12.100 7.790 1.00 89.00 93 THR A CA 1
ATOM 718 C C . THR A 1 93 ? -10.927 12.577 8.709 1.00 89.00 93 THR A C 1
ATOM 720 O O . THR A 1 93 ? -9.935 11.879 8.946 1.00 89.00 93 THR A O 1
ATOM 723 N N . ASN A 1 94 ? -11.134 13.744 9.321 1.00 90.19 94 ASN A N 1
ATOM 724 C CA . ASN A 1 94 ? -10.297 14.262 10.403 1.00 90.19 94 ASN A CA 1
ATOM 725 C C . ASN A 1 94 ? -10.656 13.663 11.778 1.00 90.19 94 ASN A C 1
ATOM 727 O O . ASN A 1 94 ? -9.960 13.937 12.755 1.00 90.19 94 ASN A O 1
ATOM 731 N N . ARG A 1 95 ? -11.703 12.823 11.866 1.00 92.12 95 ARG A N 1
ATOM 732 C CA . ARG A 1 95 ? -12.108 12.140 13.100 1.00 92.12 95 ARG A CA 1
ATOM 733 C C . ARG A 1 95 ? -10.932 11.347 13.657 1.00 92.12 95 ARG A C 1
ATOM 735 O O . ARG A 1 95 ? -10.266 10.619 12.920 1.00 92.12 95 ARG A O 1
ATOM 742 N N . GLN A 1 96 ? -10.681 11.494 14.952 1.00 91.19 96 GLN A N 1
ATOM 743 C CA . GLN A 1 96 ? -9.555 10.837 15.618 1.00 91.19 96 GLN A CA 1
ATOM 744 C C . GLN A 1 96 ? -10.003 9.672 16.495 1.00 91.19 96 GLN A C 1
ATOM 746 O O . GLN A 1 96 ? -9.340 8.646 16.511 1.00 91.19 96 GLN A O 1
ATOM 751 N N . CYS A 1 97 ? -11.143 9.802 17.176 1.00 91.88 97 CYS A N 1
ATOM 752 C CA . CYS A 1 97 ? -11.655 8.793 18.099 1.00 91.88 97 CYS A CA 1
ATOM 753 C C . CYS A 1 97 ? -12.730 7.922 17.439 1.00 91.88 97 CYS A C 1
ATOM 755 O O . CYS A 1 97 ? -13.779 8.422 17.015 1.00 91.88 97 CYS A O 1
ATOM 757 N N . PHE A 1 98 ? -12.490 6.615 17.389 1.00 92.19 98 PHE A N 1
ATOM 758 C CA . PHE A 1 98 ? -13.410 5.620 16.855 1.00 92.19 98 PHE A CA 1
ATOM 759 C C . PHE A 1 98 ? -13.767 4.619 17.950 1.00 92.19 98 PHE A C 1
ATOM 761 O O . PHE A 1 98 ? -12.901 3.925 18.474 1.00 92.19 98 PHE A O 1
ATOM 768 N N . ARG A 1 99 ? -15.052 4.566 18.306 1.00 93.69 99 ARG A N 1
ATOM 769 C CA . ARG A 1 99 ? -15.584 3.609 19.285 1.00 93.69 99 ARG A CA 1
ATOM 770 C C . ARG A 1 99 ? -15.778 2.235 18.633 1.00 93.69 99 ARG A C 1
ATOM 772 O O . ARG A 1 99 ? -15.956 2.201 17.410 1.00 93.69 99 ARG A O 1
ATOM 779 N N . PRO A 1 100 ? -15.841 1.145 19.421 1.00 95.00 100 PRO A N 1
ATOM 780 C CA . PRO A 1 100 ? -16.272 -0.156 18.921 1.00 95.00 100 PRO A CA 1
ATOM 781 C C . PRO A 1 100 ? -17.541 -0.047 18.066 1.00 95.00 100 PRO A C 1
ATOM 783 O O . PRO A 1 100 ? -18.444 0.733 18.373 1.00 95.00 100 PRO A O 1
ATOM 786 N N . GLY A 1 101 ? -17.574 -0.769 16.952 1.00 95.00 101 GLY A N 1
ATOM 787 C CA . GLY A 1 101 ? -18.647 -0.723 15.962 1.00 95.00 101 GLY A CA 1
ATOM 788 C C . GLY A 1 101 ? -18.529 0.400 14.925 1.00 95.00 101 GLY A C 1
ATOM 789 O O . GLY A 1 101 ? -19.158 0.300 13.875 1.00 95.00 101 GLY A O 1
ATOM 790 N N . SER A 1 102 ? -17.704 1.432 15.160 1.00 94.44 102 SER A N 1
ATOM 791 C CA . SER A 1 102 ? -17.451 2.479 14.157 1.00 94.44 102 SER A CA 1
ATOM 792 C C . SER A 1 102 ? -16.721 1.898 12.948 1.00 94.44 102 SER A C 1
ATOM 794 O O . SER A 1 102 ? -15.815 1.079 13.110 1.00 94.44 102 SER A O 1
ATOM 796 N N . THR A 1 103 ? -17.053 2.380 11.753 1.00 93.50 103 THR A N 1
ATOM 797 C CA . THR A 1 103 ? -16.356 2.013 10.519 1.00 93.50 103 THR A CA 1
ATOM 798 C C . THR A 1 103 ? -15.398 3.104 10.055 1.00 93.50 103 THR A C 1
ATOM 800 O O . THR A 1 103 ? -15.539 4.285 10.390 1.00 93.50 103 THR A O 1
ATOM 803 N N . LEU A 1 104 ? -14.391 2.691 9.292 1.00 91.81 104 LEU A N 1
ATOM 804 C CA . LEU A 1 104 ? -13.477 3.571 8.584 1.00 91.81 104 LEU A CA 1
ATOM 805 C C . LEU A 1 104 ? -13.249 3.000 7.185 1.00 91.81 104 LEU A C 1
ATOM 807 O O . LEU A 1 104 ? -12.850 1.845 7.045 1.00 91.81 104 LEU A O 1
ATOM 811 N N . ASP A 1 105 ? -13.489 3.818 6.166 1.00 93.31 105 ASP A N 1
ATOM 812 C CA . ASP A 1 105 ? -13.408 3.389 4.772 1.00 93.31 105 ASP A CA 1
ATOM 813 C C . ASP A 1 105 ? -12.210 4.016 4.069 1.00 93.31 105 ASP A C 1
ATOM 815 O O . ASP A 1 105 ? -11.898 5.191 4.273 1.00 93.31 105 ASP A O 1
ATOM 819 N N . PHE A 1 106 ? -11.563 3.237 3.212 1.00 93.25 106 PHE A N 1
ATOM 820 C CA . PHE A 1 106 ? -10.464 3.682 2.362 1.00 93.25 106 PHE A CA 1
ATOM 821 C C . PHE A 1 106 ? -10.522 2.968 1.015 1.00 93.25 106 PHE A C 1
ATOM 823 O O . PHE A 1 106 ? -11.275 2.007 0.837 1.00 93.25 106 PHE A O 1
ATOM 830 N N . GLU A 1 107 ? -9.736 3.438 0.052 1.00 95.81 107 GLU A N 1
ATOM 831 C CA . GLU A 1 107 ? -9.796 2.902 -1.306 1.00 95.81 107 GLU A CA 1
ATOM 832 C C . GLU A 1 107 ? -8.425 2.518 -1.825 1.00 95.81 107 GLU A C 1
ATOM 834 O O . GLU A 1 107 ? -7.421 3.175 -1.550 1.00 95.81 107 GLU A O 1
ATOM 839 N N . LEU A 1 108 ? -8.418 1.458 -2.620 1.00 96.25 108 LEU A N 1
ATOM 840 C CA . LEU A 1 108 ? -7.269 0.984 -3.361 1.00 96.25 108 LEU A CA 1
ATOM 841 C C . LEU A 1 108 ? -7.605 1.047 -4.847 1.00 96.25 108 LEU A C 1
ATOM 843 O O . LEU A 1 108 ? -8.600 0.476 -5.283 1.00 96.25 108 LEU A O 1
ATOM 847 N N . VAL A 1 109 ? -6.760 1.714 -5.619 1.00 97.44 109 VAL A N 1
ATOM 848 C CA . VAL A 1 109 ? -6.800 1.693 -7.080 1.00 97.44 109 VAL A CA 1
ATOM 849 C C . VAL A 1 109 ? -5.603 0.890 -7.565 1.00 97.44 109 VAL A C 1
ATOM 851 O O . VAL A 1 109 ? -4.480 1.176 -7.151 1.00 97.44 109 VAL A O 1
ATOM 854 N N . LEU A 1 110 ? -5.833 -0.101 -8.421 1.00 97.38 110 LEU A N 1
ATOM 855 C CA . LEU A 1 110 ? -4.803 -0.932 -9.044 1.00 97.38 110 LEU A CA 1
ATOM 856 C C . LEU A 1 110 ? 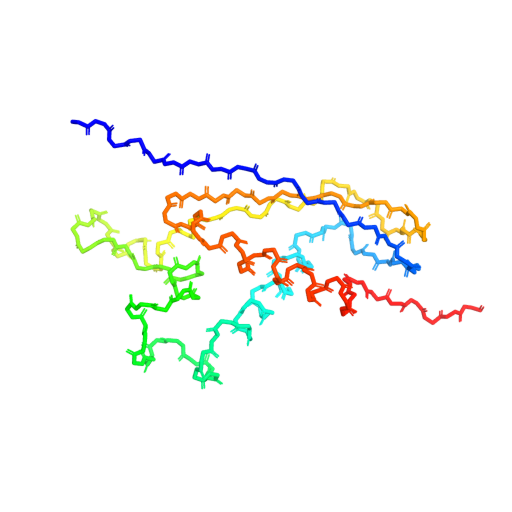-4.809 -0.696 -10.553 1.00 97.38 110 LEU A C 1
ATOM 858 O O . LEU A 1 110 ? -5.871 -0.548 -11.155 1.00 97.38 110 LEU A O 1
ATOM 862 N N . MET A 1 111 ? -3.620 -0.637 -11.151 1.00 96.50 111 MET A N 1
ATOM 863 C CA . MET A 1 111 ? -3.437 -0.315 -12.566 1.00 96.50 111 MET A CA 1
ATOM 864 C C . MET A 1 111 ? -2.595 -1.390 -13.259 1.00 96.50 111 MET A C 1
ATOM 866 O O . MET A 1 111 ? -1.549 -1.804 -12.751 1.00 96.50 111 MET A O 1
ATOM 870 N N . GLY A 1 112 ? -3.023 -1.839 -14.439 1.00 94.38 112 GLY A N 1
ATOM 871 C CA . GLY A 1 112 ? -2.294 -2.841 -15.216 1.00 94.38 112 GLY A CA 1
ATOM 872 C C . GLY A 1 112 ? -2.117 -4.160 -14.455 1.00 94.38 112 GLY A C 1
ATOM 873 O O . GLY A 1 112 ? -3.020 -4.631 -13.770 1.00 94.38 112 GLY A O 1
ATOM 874 N N . ARG A 1 113 ? -0.907 -4.730 -14.516 1.00 91.94 113 ARG A N 1
ATOM 875 C CA . ARG A 1 113 ? -0.554 -5.992 -13.832 1.00 91.94 113 ARG A CA 1
ATOM 876 C C . ARG A 1 113 ? -0.646 -5.933 -12.305 1.00 91.94 113 ARG A C 1
ATOM 878 O O . ARG A 1 113 ? -0.583 -6.966 -11.650 1.00 91.94 113 ARG A O 1
ATOM 885 N N . ALA A 1 114 ? -0.778 -4.745 -11.709 1.00 95.62 114 ALA A N 1
ATOM 886 C CA . ALA A 1 114 ? -0.992 -4.642 -10.269 1.00 95.62 114 ALA A CA 1
ATOM 887 C C . ALA A 1 114 ? -2.351 -5.207 -9.838 1.00 95.62 114 ALA A C 1
ATOM 889 O O . ALA A 1 114 ? -2.499 -5.562 -8.673 1.00 95.62 114 ALA A O 1
ATOM 890 N N . ILE A 1 115 ? -3.318 -5.313 -10.758 1.00 97.06 115 ILE A N 1
ATOM 891 C CA . ILE A 1 115 ? -4.640 -5.896 -10.496 1.00 97.06 115 ILE A CA 1
ATOM 892 C C . ILE A 1 115 ? -4.504 -7.354 -10.034 1.00 97.06 115 ILE A C 1
ATOM 894 O O . ILE A 1 115 ? -5.100 -7.732 -9.026 1.00 97.06 115 ILE A O 1
ATOM 898 N N . ASP A 1 116 ? -3.611 -8.130 -10.656 1.00 95.69 116 ASP A N 1
ATOM 899 C CA . ASP A 1 116 ? -3.331 -9.526 -10.280 1.00 95.69 116 ASP A CA 1
ATOM 900 C C . ASP A 1 116 ? -2.800 -9.659 -8.840 1.00 95.69 116 ASP A C 1
ATOM 902 O O . ASP A 1 116 ? -2.883 -10.718 -8.216 1.00 95.69 116 ASP A O 1
ATOM 906 N N . ALA A 1 117 ? -2.268 -8.570 -8.276 1.00 96.19 117 ALA A N 1
ATOM 907 C CA . ALA A 1 117 ? -1.764 -8.536 -6.913 1.00 96.19 117 ALA A CA 1
ATOM 908 C C . ALA A 1 117 ? -2.860 -8.324 -5.853 1.00 96.19 117 ALA A C 1
ATOM 910 O O . ALA A 1 117 ? -2.550 -8.382 -4.659 1.00 96.19 117 ALA A O 1
ATOM 911 N N . LEU A 1 118 ? -4.121 -8.094 -6.243 1.00 97.19 118 LEU A N 1
ATOM 912 C CA . LEU A 1 118 ? -5.237 -7.832 -5.327 1.00 97.19 118 LEU A CA 1
ATOM 913 C C . LEU A 1 118 ? -5.305 -8.806 -4.132 1.00 97.19 118 LEU A C 1
ATOM 915 O O . LEU A 1 118 ? -5.431 -8.316 -3.005 1.00 97.19 118 LEU A O 1
ATOM 919 N N . PRO A 1 119 ? -5.163 -10.141 -4.294 1.00 96.75 119 PRO A N 1
ATOM 920 C CA . PRO A 1 119 ? -5.220 -11.066 -3.159 1.00 96.75 119 PRO A CA 1
ATOM 921 C C . PRO A 1 119 ? -4.170 -10.764 -2.079 1.00 96.75 119 PRO A C 1
ATOM 923 O O . PRO A 1 119 ? -4.448 -10.882 -0.886 1.00 96.75 119 PRO A O 1
ATOM 926 N N . TYR A 1 120 ? -2.981 -10.299 -2.477 1.00 96.12 120 TYR A N 1
ATOM 927 C CA . TYR A 1 120 ? -1.914 -9.922 -1.549 1.00 96.12 120 TYR A CA 1
ATOM 928 C C . TYR A 1 120 ? -2.230 -8.619 -0.812 1.00 96.12 120 TYR A C 1
ATOM 930 O O . TYR A 1 120 ? -1.940 -8.509 0.381 1.00 96.12 120 TYR A O 1
ATOM 938 N N . PHE A 1 121 ? -2.855 -7.644 -1.483 1.00 95.31 121 PHE A N 1
ATOM 939 C CA . PHE A 1 121 ? -3.352 -6.427 -0.831 1.00 95.31 121 PHE A CA 1
ATOM 940 C C . PHE A 1 121 ? -4.413 -6.772 0.216 1.00 95.31 121 PHE A C 1
ATOM 942 O O . PHE A 1 121 ? -4.278 -6.368 1.372 1.00 95.31 121 PHE A O 1
ATOM 949 N N . VAL A 1 122 ? -5.419 -7.568 -0.163 1.00 95.56 122 VAL A N 1
ATOM 950 C CA . VAL A 1 122 ? -6.495 -8.015 0.735 1.00 95.56 122 VAL A CA 1
ATOM 951 C C . VAL A 1 122 ? -5.914 -8.718 1.959 1.00 95.56 122 VAL A C 1
ATOM 953 O O . VAL A 1 122 ? -6.197 -8.315 3.087 1.00 95.56 122 VAL A O 1
ATOM 956 N N . TYR A 1 123 ? -5.040 -9.706 1.753 1.00 95.56 123 TYR A N 1
ATOM 957 C CA . TYR A 1 123 ? -4.431 -10.445 2.856 1.00 95.56 123 TYR A CA 1
ATOM 958 C C . TYR A 1 123 ? -3.582 -9.540 3.761 1.00 95.56 123 TYR A C 1
ATOM 960 O O . TYR A 1 123 ? -3.647 -9.640 4.986 1.00 95.56 123 TYR A O 1
ATOM 968 N N . THR A 1 124 ? -2.847 -8.587 3.180 1.00 93.75 124 THR A N 1
ATOM 969 C CA . THR A 1 124 ? -2.073 -7.606 3.954 1.00 93.75 124 THR A CA 1
ATOM 970 C C . THR A 1 124 ? -2.974 -6.752 4.845 1.00 93.75 124 THR A C 1
ATOM 972 O O . THR A 1 124 ? -2.659 -6.560 6.020 1.00 93.75 124 THR A O 1
ATOM 975 N N . PHE A 1 125 ? -4.108 -6.262 4.333 1.00 92.12 125 PHE A N 1
ATOM 976 C CA . PHE A 1 125 ? -5.055 -5.489 5.139 1.00 92.12 125 PHE A CA 1
ATOM 977 C C . PHE A 1 125 ? -5.718 -6.328 6.232 1.00 92.12 125 PHE A C 1
ATOM 979 O O . PHE A 1 125 ? -5.902 -5.824 7.339 1.00 92.12 125 PHE A O 1
ATOM 986 N N . MET A 1 126 ? -6.010 -7.605 5.970 1.00 91.69 126 MET A N 1
ATOM 987 C CA . MET A 1 126 ? -6.506 -8.524 6.999 1.00 91.69 126 MET A CA 1
ATOM 988 C C . MET A 1 126 ? -5.494 -8.686 8.141 1.00 91.69 126 MET A C 1
ATOM 990 O O . MET A 1 126 ? -5.859 -8.577 9.311 1.00 91.69 126 MET A O 1
ATOM 994 N N . GLU A 1 127 ? -4.215 -8.890 7.823 1.00 90.69 127 GLU A N 1
ATOM 995 C CA . GLU A 1 127 ? -3.151 -9.033 8.825 1.00 90.69 127 GLU A CA 1
ATOM 996 C C . GLU A 1 127 ? -2.900 -7.743 9.617 1.00 90.69 127 GLU A C 1
ATOM 998 O O . GLU A 1 127 ? -2.687 -7.780 10.831 1.00 90.69 127 GLU A O 1
ATOM 1003 N N . LEU A 1 128 ? -2.966 -6.585 8.958 1.00 88.25 128 LEU A N 1
ATOM 1004 C CA . LEU A 1 128 ? -2.904 -5.287 9.634 1.00 88.25 128 LEU A CA 1
ATOM 1005 C C . LEU A 1 128 ? -4.105 -5.068 10.555 1.00 88.25 128 LEU A C 1
ATOM 1007 O O . LEU A 1 128 ? -3.929 -4.594 11.675 1.00 88.25 128 LEU A O 1
ATOM 1011 N N . GLY A 1 129 ? -5.304 -5.458 10.118 1.00 87.75 129 GLY A N 1
ATOM 1012 C CA . GLY A 1 129 ? -6.517 -5.396 10.928 1.00 87.75 129 GLY A CA 1
ATOM 1013 C C . GLY 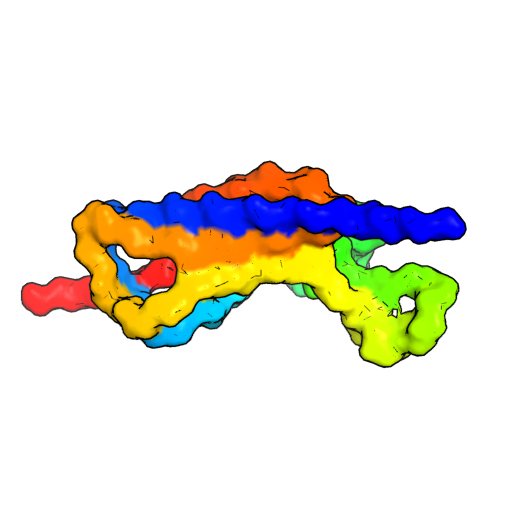A 1 129 ? -6.391 -6.198 12.223 1.00 87.75 129 GLY A C 1
ATOM 1014 O O . GLY A 1 129 ? -6.753 -5.696 13.282 1.00 87.75 129 GLY A O 1
ATOM 1015 N N . LYS A 1 130 ? -5.788 -7.396 12.166 1.00 87.62 130 LYS A N 1
ATOM 1016 C CA . LYS A 1 130 ? -5.519 -8.232 13.353 1.00 87.62 130 LYS A CA 1
ATOM 1017 C C . LYS A 1 130 ? -4.515 -7.601 14.320 1.00 87.62 130 LYS A C 1
ATOM 1019 O O . LYS A 1 130 ? -4.652 -7.761 15.527 1.00 87.62 130 LYS A O 1
ATOM 1024 N N . LYS A 1 131 ? -3.498 -6.903 13.803 1.00 84.56 131 LYS A N 1
ATOM 1025 C CA . LYS A 1 131 ? -2.489 -6.210 14.628 1.00 84.56 131 LYS A CA 1
ATOM 1026 C C . LYS A 1 131 ? -3.000 -4.904 15.238 1.00 84.56 131 LYS A C 1
ATOM 1028 O O . LYS A 1 131 ? -2.458 -4.469 16.249 1.00 84.56 131 LYS A O 1
ATOM 1033 N N . GLY A 1 132 ? -4.017 -4.297 14.630 1.00 83.69 132 GLY A N 1
ATOM 1034 C CA . GLY A 1 132 ? -4.538 -2.988 15.005 1.00 83.69 132 GLY A CA 1
ATOM 1035 C C . GLY A 1 132 ? -3.822 -1.839 14.288 1.00 83.69 132 GLY A C 1
ATOM 1036 O O . GLY A 1 132 ? -2.641 -1.913 13.950 1.00 83.69 132 GLY A O 1
ATOM 1037 N N . ILE A 1 133 ? -4.563 -0.755 14.044 1.00 79.50 133 ILE A N 1
ATOM 1038 C CA . ILE A 1 133 ? -4.121 0.397 13.232 1.00 79.50 133 ILE A CA 1
ATOM 1039 C C . ILE A 1 133 ? -3.988 1.710 14.026 1.00 79.50 133 ILE A C 1
ATOM 1041 O O . ILE A 1 133 ? -3.753 2.765 13.441 1.00 79.50 133 ILE A O 1
ATOM 1045 N N . GLY A 1 134 ? -4.138 1.665 15.351 1.00 71.12 134 GLY A N 1
ATOM 1046 C CA . GLY A 1 134 ? -4.079 2.830 16.237 1.00 71.12 134 GLY A CA 1
ATOM 1047 C C . GLY A 1 134 ? -3.352 2.525 17.543 1.00 71.12 134 GLY A C 1
ATOM 1048 O O . GLY A 1 134 ? -3.004 1.378 17.815 1.00 71.12 134 GLY A O 1
ATOM 1049 N N . ARG A 1 135 ? -3.124 3.555 18.364 1.00 64.31 135 ARG A N 1
ATOM 1050 C CA . ARG A 1 135 ? -2.688 3.354 19.752 1.00 64.31 135 ARG A CA 1
ATOM 1051 C C . ARG A 1 135 ? -3.916 3.144 20.634 1.00 64.31 135 ARG A C 1
ATOM 1053 O O . ARG A 1 135 ? -4.875 3.910 20.532 1.00 64.31 135 ARG A O 1
ATOM 1060 N N . ALA A 1 136 ? -3.857 2.146 21.510 1.00 53.75 136 ALA A N 1
ATOM 1061 C CA . ALA A 1 136 ? -4.694 2.133 22.701 1.00 53.75 136 ALA A CA 1
ATOM 1062 C C . ALA A 1 136 ? -4.212 3.272 23.614 1.00 53.75 136 ALA A C 1
ATOM 1064 O O . ALA A 1 136 ? -3.004 3.422 23.820 1.00 53.75 136 ALA A O 1
ATOM 1065 N N . PHE A 1 137 ? -5.121 4.102 24.122 1.00 43.75 137 PHE A N 1
ATOM 1066 C CA . PHE A 1 137 ? -4.790 4.898 25.302 1.00 43.75 137 PHE A CA 1
ATOM 1067 C C . PHE A 1 137 ? -4.716 3.944 26.502 1.00 43.75 137 PHE A C 1
ATOM 1069 O O . PHE A 1 137 ? -5.532 3.021 26.559 1.00 43.75 137 PHE A O 1
ATOM 1076 N N . PRO A 1 138 ? -3.780 4.138 27.449 1.00 35.44 138 PRO A N 1
ATOM 1077 C CA . PRO A 1 138 ? -3.977 3.607 28.788 1.00 35.44 138 PRO A CA 1
ATOM 1078 C C . PRO A 1 138 ? -5.282 4.206 29.315 1.00 35.44 138 PRO A C 1
ATOM 1080 O O . PRO A 1 138 ? -5.513 5.409 29.174 1.00 35.44 138 PRO A O 1
ATOM 1083 N N . GLU A 1 139 ? -6.154 3.345 29.821 1.00 38.62 139 GLU A N 1
ATOM 1084 C CA . GLU A 1 139 ? -7.412 3.731 30.453 1.00 38.62 139 GLU A CA 1
ATOM 1085 C C . GLU A 1 139 ? -7.136 4.740 31.585 1.00 38.62 139 GLU A C 1
ATOM 1087 O O . GLU A 1 139 ? -6.121 4.628 32.278 1.00 38.62 139 GLU A O 1
ATOM 1092 N N . PHE A 1 140 ? -7.999 5.755 31.710 1.00 36.12 140 PHE A N 1
ATOM 1093 C CA . PHE A 1 140 ? -8.068 6.605 32.903 1.00 36.12 140 PHE A CA 1
ATOM 1094 C C . PHE A 1 140 ? -8.788 5.856 34.020 1.00 36.12 140 PHE A C 1
ATOM 1096 O O . PHE A 1 140 ? -9.801 5.194 33.693 1.00 36.12 140 PHE A O 1
#

Secondary structure (DSSP, 8-state):
------EEEEEEEEE-SS-EE--S-THHHHHHHHHHHHHHHH-SS--S-STT-TTGGG-HHHHHHSPPPPTT-TTTTTTSSPPPSEEEE-------EE-TT-EEEEEEEEEGGGGGGHHHHHHHHHHHHHH-SSBPPPP-